Protein AF-A0A7X7E2L5-F1 (afdb_monomer)

Nearest PDB structures (foldseek):
  3zok-assembly2_D  TM=4.029E-01  e=1.077E+00  Actinidia chinensis
  7cf7-assembly1_A  TM=2.831E-01  e=6.293E-01  Escherichia coli K-12
  5zyo-assembly2_D  TM=2.684E-01  e=1.723E+00  Escherichia coli K-12
  7cfy-assembly1_B  TM=2.289E-01  e=1.409E+00  Escherichia coli K-12
  6mml-assembly1_D  TM=3.020E-01  e=8.079E+00  Rattus norvegicus

Mean predicted aligned error: 5.27 Å

pLDDT: mean 88.6, std 7.81, range [53.97, 95.88]

Structure (mmCIF, N/CA/C/O backbone):
data_AF-A0A7X7E2L5-F1
#
_entry.id   AF-A0A7X7E2L5-F1
#
loop_
_atom_site.group_PDB
_atom_site.id
_atom_site.type_symbol
_atom_site.label_atom_id
_atom_site.label_alt_id
_atom_site.label_comp_id
_atom_site.label_asym_id
_atom_site.label_entity_id
_atom_site.label_seq_id
_atom_site.pdbx_PDB_ins_code
_atom_site.Cartn_x
_atom_site.Cartn_y
_atom_site.Cartn_z
_atom_site.occupancy
_atom_site.B_iso_or_equiv
_atom_site.auth_seq_id
_atom_site.auth_comp_id
_atom_site.auth_asym_id
_atom_site.auth_atom_id
_atom_site.pdbx_PDB_model_num
ATOM 1 N N . HIS A 1 1 ? 9.675 6.953 -5.062 1.00 54.88 1 HIS A N 1
ATOM 2 C CA . HIS A 1 1 ? 8.852 5.979 -4.319 1.00 54.88 1 HIS A CA 1
ATOM 3 C C . HIS A 1 1 ? 7.474 6.568 -4.076 1.00 54.88 1 HIS A C 1
ATOM 5 O O . HIS A 1 1 ? 7.392 7.724 -3.675 1.00 54.88 1 HIS A O 1
ATOM 11 N N . ALA A 1 2 ? 6.412 5.811 -4.351 1.00 69.50 2 ALA A N 1
ATOM 12 C CA . ALA A 1 2 ? 5.052 6.203 -4.002 1.00 69.50 2 ALA A CA 1
ATOM 13 C C . ALA A 1 2 ? 4.779 5.754 -2.561 1.00 69.50 2 ALA A C 1
ATOM 15 O O . ALA A 1 2 ? 4.722 4.560 -2.294 1.00 69.50 2 ALA A O 1
ATOM 16 N N . VAL A 1 3 ? 4.681 6.706 -1.632 1.00 82.38 3 VAL A N 1
ATOM 17 C CA . VAL A 1 3 ? 4.415 6.421 -0.209 1.00 82.38 3 VAL A CA 1
ATOM 18 C C . VAL A 1 3 ? 2.972 6.715 0.197 1.00 82.38 3 VAL A C 1
ATOM 20 O O . VAL A 1 3 ? 2.567 6.359 1.293 1.00 82.38 3 VAL A O 1
ATOM 23 N N . GLY A 1 4 ? 2.185 7.372 -0.658 1.00 84.50 4 GLY A N 1
ATOM 24 C CA . GLY A 1 4 ? 0.809 7.757 -0.347 1.00 84.50 4 GLY A CA 1
ATOM 25 C C . GLY A 1 4 ? -0.186 6.615 -0.542 1.00 84.50 4 GLY A C 1
ATOM 26 O O . GLY A 1 4 ? -0.120 5.896 -1.537 1.00 84.50 4 GLY A O 1
ATOM 27 N N . ILE A 1 5 ? -1.151 6.497 0.371 1.00 88.44 5 ILE A N 1
ATOM 28 C CA . ILE A 1 5 ? -2.269 5.551 0.254 1.00 88.44 5 ILE A CA 1
ATOM 29 C C . ILE A 1 5 ? -3.506 6.314 -0.239 1.00 88.44 5 ILE A C 1
ATOM 31 O O . ILE A 1 5 ? -3.988 7.247 0.412 1.00 88.44 5 ILE A O 1
ATOM 35 N N . LYS A 1 6 ? -4.026 5.939 -1.415 1.00 85.12 6 LYS A N 1
ATOM 36 C CA . LYS A 1 6 ? -5.202 6.591 -2.014 1.00 85.12 6 LYS A CA 1
ATOM 37 C C . LYS A 1 6 ? -6.412 6.452 -1.082 1.00 85.12 6 LYS A C 1
ATOM 39 O O . LYS A 1 6 ? -6.703 5.369 -0.594 1.00 85.12 6 LYS A O 1
ATOM 44 N N . GLY A 1 7 ? -7.111 7.560 -0.830 1.00 85.56 7 GLY A N 1
ATOM 45 C CA . GLY A 1 7 ? -8.297 7.599 0.038 1.00 85.56 7 GLY A CA 1
ATOM 46 C C . GLY A 1 7 ? -8.009 7.703 1.541 1.00 85.56 7 GLY A C 1
ATOM 47 O O . GLY A 1 7 ? -8.884 8.137 2.287 1.00 85.56 7 GLY A O 1
ATOM 48 N N . LEU A 1 8 ? -6.780 7.431 1.998 1.00 91.06 8 LEU A N 1
ATOM 49 C CA . LEU A 1 8 ? -6.452 7.427 3.430 1.00 91.06 8 LEU A CA 1
ATOM 50 C C . LEU A 1 8 ? -6.603 8.803 4.099 1.00 91.06 8 LEU A C 1
ATOM 52 O O . LEU A 1 8 ? -6.936 8.876 5.278 1.00 91.06 8 LEU A O 1
ATOM 56 N N . LYS A 1 9 ? -6.453 9.895 3.336 1.00 89.62 9 LYS A N 1
ATOM 57 C CA . LYS A 1 9 ? -6.678 11.268 3.825 1.00 89.62 9 LYS A CA 1
ATOM 58 C C . LYS A 1 9 ? -8.077 11.487 4.407 1.00 89.62 9 LYS A C 1
ATOM 60 O O . LYS A 1 9 ? -8.225 12.311 5.302 1.00 89.62 9 LYS A O 1
ATOM 65 N N . LEU A 1 10 ? -9.091 10.759 3.930 1.00 90.25 10 LEU A N 1
ATOM 66 C CA . LEU A 1 10 ? -10.446 10.846 4.484 1.00 90.25 10 LEU A CA 1
ATOM 67 C C . LEU A 1 10 ? -10.507 10.290 5.909 1.00 90.25 10 LEU A C 1
ATOM 69 O O . LEU A 1 10 ? -11.223 10.837 6.742 1.00 90.25 10 LEU A O 1
ATOM 73 N N . ILE A 1 11 ? -9.731 9.244 6.196 1.00 91.50 11 ILE A N 1
ATOM 74 C CA . ILE A 1 11 ? -9.642 8.647 7.529 1.00 91.50 11 ILE A CA 1
ATOM 75 C C . ILE A 1 11 ? -8.777 9.520 8.433 1.00 91.50 11 ILE A C 1
ATOM 77 O O . ILE A 1 11 ? -9.224 9.928 9.501 1.00 91.50 11 ILE A O 1
ATOM 81 N N . THR A 1 12 ? -7.562 9.857 7.992 1.00 90.94 12 THR A N 1
ATOM 82 C CA . THR A 1 12 ? -6.602 10.593 8.826 1.00 90.94 12 THR A CA 1
ATOM 83 C C . THR A 1 12 ? -7.055 12.025 9.106 1.00 90.94 12 THR A C 1
ATOM 85 O O . THR A 1 12 ? -6.890 12.508 10.221 1.00 90.94 12 THR A O 1
ATOM 88 N N . GLY A 1 13 ? -7.713 12.683 8.146 1.00 91.56 13 GLY A N 1
ATOM 89 C CA . GLY A 1 13 ? -8.293 14.018 8.326 1.00 91.56 13 GLY A CA 1
ATOM 90 C C . GLY A 1 13 ? -9.545 14.056 9.210 1.00 91.56 13 GLY A 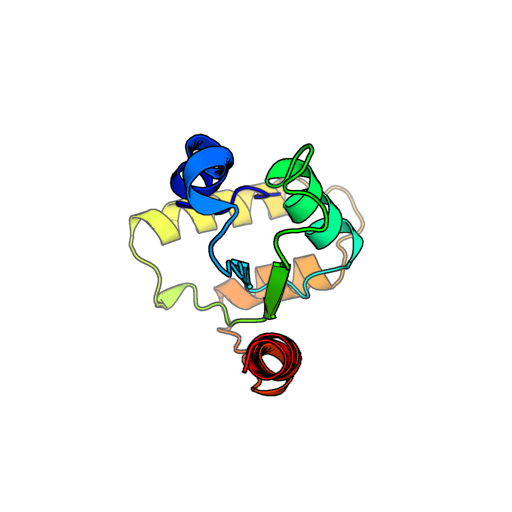C 1
ATOM 91 O O . GLY A 1 13 ? -9.910 15.123 9.691 1.00 91.56 13 GLY A O 1
ATOM 92 N N . ASN A 1 14 ? -10.195 12.913 9.452 1.00 93.31 14 ASN A N 1
ATOM 93 C CA . ASN A 1 14 ? -11.370 12.802 10.327 1.00 93.31 14 ASN A CA 1
ATOM 94 C C . ASN A 1 14 ? -11.098 11.924 11.554 1.00 93.31 14 ASN A C 1
ATOM 96 O O . ASN A 1 14 ? -12.037 11.432 12.185 1.00 93.31 14 ASN A O 1
ATOM 100 N N . TYR A 1 15 ? -9.826 11.718 11.899 1.00 92.25 15 TYR A N 1
ATOM 101 C CA . TYR A 1 15 ? -9.437 10.728 12.893 1.00 92.25 15 TYR A CA 1
ATOM 102 C C . TYR A 1 15 ? -10.085 10.966 14.261 1.00 92.25 15 TYR A C 1
ATOM 104 O O . TYR A 1 15 ? -10.545 10.013 14.878 1.00 92.25 15 TYR A O 1
ATOM 112 N N . ASP A 1 16 ? -10.252 12.215 14.700 1.00 92.19 16 ASP A N 1
ATOM 113 C CA . ASP A 1 16 ? -10.911 12.516 15.979 1.00 92.19 16 ASP A CA 1
ATOM 114 C C . ASP A 1 16 ? -12.343 11.989 16.091 1.00 92.19 16 ASP A C 1
ATOM 116 O O . ASP A 1 16 ? -12.777 11.612 17.179 1.00 92.19 16 ASP A O 1
ATOM 120 N N . LYS A 1 17 ? -13.064 11.914 14.968 1.00 93.38 17 LYS A N 1
ATOM 121 C CA . LYS A 1 17 ? -14.425 11.362 14.906 1.00 93.38 17 LYS A CA 1
ATOM 122 C C . LYS A 1 17 ? -14.430 9.838 14.778 1.00 93.38 17 LYS A C 1
ATOM 124 O O . LYS A 1 17 ? -15.446 9.202 15.041 1.00 93.38 17 LYS A O 1
ATOM 129 N N . LEU A 1 18 ? -13.314 9.259 14.339 1.00 92.44 18 LEU A N 1
ATOM 130 C CA . LEU A 1 18 ? -13.184 7.843 14.003 1.00 92.44 18 LEU A CA 1
ATOM 131 C C . LEU A 1 18 ? -12.350 7.054 15.018 1.00 92.44 18 LEU A C 1
ATOM 133 O O . LEU A 1 18 ? -12.402 5.831 14.997 1.00 92.44 18 LEU A O 1
ATOM 137 N N . LYS A 1 19 ? -11.630 7.710 15.934 1.00 90.25 19 LYS A N 1
ATOM 138 C CA . LYS A 1 19 ? -10.699 7.074 16.884 1.00 90.25 19 LYS A CA 1
ATOM 139 C C . LYS A 1 19 ? -11.343 6.104 17.877 1.00 90.25 19 LYS A C 1
ATOM 141 O O . LYS A 1 19 ? -10.635 5.344 18.523 1.00 90.25 19 LYS A O 1
ATOM 146 N N . THR A 1 20 ? -12.670 6.119 18.006 1.00 91.69 20 THR A N 1
ATOM 147 C CA . THR A 1 20 ? -13.439 5.142 18.799 1.00 91.69 20 THR A CA 1
ATOM 148 C C . THR A 1 20 ? -13.842 3.904 17.993 1.00 91.69 20 THR A C 1
ATOM 150 O O . THR A 1 20 ? -14.358 2.936 18.549 1.00 91.69 20 THR A O 1
ATOM 153 N N . ARG A 1 21 ? -13.640 3.924 16.671 1.00 90.94 21 ARG A N 1
ATOM 154 C CA . ARG A 1 21 ? -13.886 2.798 15.772 1.00 90.94 21 ARG A CA 1
ATOM 155 C C . ARG A 1 21 ? -12.622 1.962 15.635 1.00 90.94 21 ARG A C 1
ATOM 157 O O . ARG A 1 21 ? -11.504 2.447 15.777 1.00 90.94 21 ARG A O 1
ATOM 164 N N . LYS A 1 22 ? -12.823 0.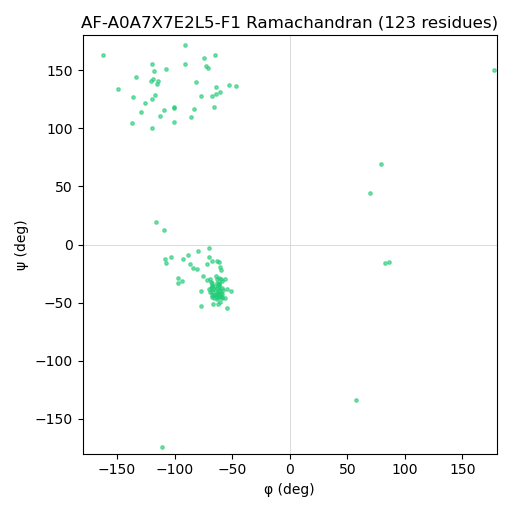696 15.291 1.00 92.31 22 LYS A N 1
ATOM 165 C CA . LYS A 1 22 ? -11.742 -0.223 14.960 1.00 92.31 22 LYS A CA 1
ATOM 166 C C . LYS A 1 22 ? -11.359 -0.021 13.491 1.00 92.31 22 LYS A C 1
ATOM 168 O O . LYS A 1 22 ? -12.200 -0.205 12.613 1.00 92.31 22 LYS A O 1
ATOM 173 N N . ILE A 1 23 ? -10.126 0.414 13.231 1.00 92.94 23 ILE A N 1
ATOM 174 C CA . ILE A 1 23 ? -9.634 0.766 11.890 1.00 92.94 23 ILE A CA 1
ATOM 175 C C . ILE A 1 23 ? -8.362 -0.031 11.612 1.00 92.94 23 ILE A C 1
ATOM 177 O O . ILE A 1 23 ? -7.388 0.098 12.343 1.00 92.94 23 ILE A O 1
ATOM 181 N N . ILE A 1 24 ? -8.364 -0.821 10.539 1.00 93.38 24 ILE A N 1
ATOM 182 C CA . ILE A 1 24 ? -7.169 -1.453 9.964 1.00 93.38 24 ILE A CA 1
ATOM 183 C C . ILE A 1 24 ? -6.951 -0.855 8.578 1.00 93.38 24 ILE A C 1
ATOM 185 O O . ILE A 1 24 ? -7.908 -0.651 7.828 1.00 93.38 24 ILE A O 1
ATOM 189 N N . VAL A 1 25 ? -5.693 -0.609 8.222 1.00 93.19 25 VAL A N 1
ATOM 190 C CA . VAL A 1 25 ? -5.303 -0.255 6.855 1.00 93.19 25 VAL A CA 1
ATOM 191 C C . VAL A 1 25 ? -4.415 -1.359 6.303 1.00 93.19 25 VAL A C 1
ATOM 193 O O . VAL A 1 25 ? -3.527 -1.854 6.991 1.00 93.19 25 VAL A O 1
ATOM 196 N N . PHE A 1 26 ? -4.617 -1.738 5.046 1.00 92.38 26 PHE A N 1
ATOM 197 C CA . PHE A 1 26 ? -3.666 -2.590 4.348 1.00 92.38 26 PHE A CA 1
ATOM 198 C C . PHE A 1 26 ? -3.372 -2.055 2.951 1.00 92.38 26 PHE A C 1
ATOM 200 O O . PHE A 1 26 ? -4.234 -1.467 2.297 1.00 92.38 26 PHE A O 1
ATOM 207 N N . GLY A 1 27 ? -2.124 -2.216 2.523 1.00 90.00 27 GLY A N 1
ATOM 208 C CA . GLY A 1 27 ? -1.658 -1.879 1.185 1.00 90.00 27 GLY A CA 1
ATOM 209 C C . GLY A 1 27 ? -1.387 -3.133 0.365 1.00 90.00 27 GLY A C 1
ATOM 210 O O . GLY A 1 27 ? -1.003 -4.165 0.913 1.00 90.00 27 GLY A O 1
ATOM 211 N N . VAL A 1 28 ? -1.549 -3.018 -0.951 1.00 88.88 28 VAL A N 1
ATOM 212 C CA . VAL A 1 28 ? -1.143 -4.041 -1.920 1.00 88.88 28 VAL A CA 1
ATOM 213 C C . VAL A 1 28 ? -0.127 -3.431 -2.877 1.00 88.88 28 VAL A C 1
ATOM 215 O O . VAL A 1 28 ? -0.270 -2.273 -3.272 1.00 88.88 28 VAL A O 1
ATOM 218 N N . GLY A 1 29 ? 0.899 -4.193 -3.247 1.00 86.12 29 GLY A N 1
ATOM 219 C CA . GLY A 1 29 ? 1.897 -3.754 -4.220 1.00 86.12 29 GLY A CA 1
ATOM 220 C C . GLY A 1 29 ? 2.709 -4.907 -4.799 1.00 86.12 29 GLY A C 1
ATOM 221 O O . GLY A 1 29 ? 2.728 -6.005 -4.251 1.00 86.12 29 GLY A O 1
ATOM 222 N N . ALA A 1 30 ? 3.379 -4.652 -5.920 1.00 83.56 30 ALA A N 1
ATOM 223 C CA . ALA A 1 30 ? 4.179 -5.654 -6.628 1.00 83.56 30 ALA A CA 1
ATOM 224 C C . ALA A 1 30 ? 5.580 -5.865 -6.019 1.00 83.56 30 ALA A C 1
ATOM 226 O O . ALA A 1 30 ? 6.204 -6.911 -6.217 1.00 83.56 30 ALA A O 1
ATOM 227 N N . SER A 1 31 ? 6.078 -4.884 -5.256 1.00 83.12 31 SER A N 1
ATOM 228 C CA . SER A 1 31 ? 7.387 -4.968 -4.607 1.00 83.12 31 SER A CA 1
ATOM 229 C C . SER A 1 31 ? 7.360 -5.898 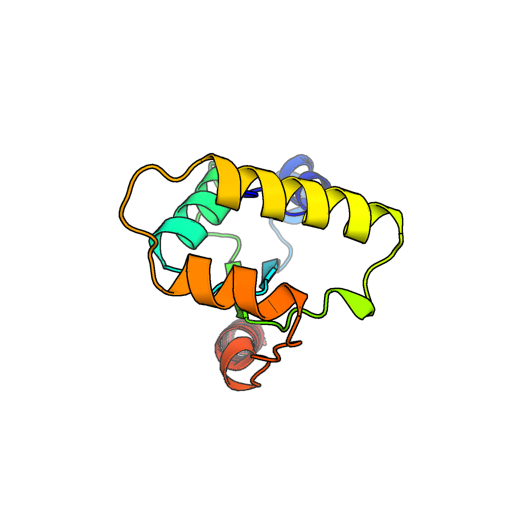-3.399 1.00 83.12 31 SER A C 1
ATOM 231 O O . SER A 1 31 ? 6.308 -6.165 -2.811 1.00 83.12 31 SER A O 1
ATOM 233 N N . SER A 1 32 ? 8.538 -6.355 -2.987 1.00 80.94 32 SER A N 1
ATOM 234 C CA . SER A 1 32 ? 8.721 -7.240 -1.834 1.00 80.94 32 SER A CA 1
ATOM 235 C C . SER A 1 32 ? 8.257 -6.634 -0.503 1.00 80.94 32 SER A C 1
ATOM 237 O O . SER A 1 32 ? 8.072 -7.368 0.464 1.00 80.94 32 SER A O 1
ATOM 239 N N . GLY A 1 33 ? 8.031 -5.317 -0.446 1.00 79.38 33 GLY A N 1
ATOM 240 C CA . GLY A 1 33 ? 7.615 -4.636 0.778 1.00 79.38 33 GLY A CA 1
ATOM 241 C C . GLY A 1 33 ? 8.730 -4.602 1.821 1.00 79.38 33 GLY A C 1
ATOM 242 O O . GLY A 1 33 ? 8.484 -4.881 2.993 1.00 79.38 33 GLY A O 1
ATOM 243 N N . LYS A 1 34 ? 9.964 -4.278 1.407 1.00 82.31 34 LYS A N 1
ATOM 244 C CA . LYS A 1 34 ? 11.109 -4.110 2.317 1.00 82.31 34 LYS A CA 1
ATOM 245 C C . LYS A 1 34 ? 10.719 -3.252 3.524 1.00 82.31 34 LYS A C 1
ATOM 247 O O . LYS A 1 34 ? 10.091 -2.201 3.378 1.00 82.31 34 LYS A O 1
ATOM 252 N N . SER A 1 35 ? 11.143 -3.676 4.714 1.00 80.38 35 SER A N 1
ATOM 253 C CA . SER A 1 35 ? 10.766 -3.056 5.994 1.00 80.38 35 SER A CA 1
ATOM 254 C C . SER A 1 35 ? 10.990 -1.541 6.018 1.00 80.38 35 SER A C 1
ATOM 256 O O . SER A 1 35 ? 10.135 -0.799 6.495 1.00 80.38 35 SER A O 1
ATOM 258 N N . ASN A 1 36 ? 12.096 -1.065 5.441 1.00 84.62 36 ASN A N 1
ATOM 259 C CA . ASN A 1 36 ? 12.413 0.361 5.382 1.00 84.62 36 ASN A CA 1
ATOM 260 C C . ASN A 1 36 ? 11.455 1.160 4.479 1.00 84.62 36 ASN A C 1
ATOM 262 O O . ASN A 1 36 ? 11.154 2.317 4.765 1.00 84.62 36 ASN A O 1
ATOM 266 N N . ASP A 1 37 ? 10.947 0.559 3.402 1.00 85.62 37 ASP A N 1
ATOM 267 C CA . ASP A 1 37 ? 9.988 1.220 2.514 1.00 85.62 37 ASP A CA 1
ATOM 268 C C . ASP A 1 37 ? 8.592 1.249 3.133 1.00 85.62 37 ASP A C 1
ATOM 270 O O . ASP A 1 37 ? 7.928 2.287 3.099 1.00 85.62 37 ASP A O 1
ATOM 274 N N . LEU A 1 38 ? 8.183 0.163 3.796 1.00 88.62 38 LEU A N 1
ATOM 275 C CA . LEU A 1 38 ? 6.936 0.139 4.563 1.00 88.62 38 LEU A CA 1
ATOM 276 C C . LEU A 1 38 ? 6.972 1.127 5.733 1.00 88.62 38 LEU A C 1
ATOM 278 O O . LEU A 1 38 ? 5.978 1.804 5.987 1.00 88.62 38 LEU A O 1
ATOM 282 N N . LYS A 1 39 ? 8.124 1.289 6.396 1.00 89.38 39 LYS A N 1
ATOM 283 C CA . LYS A 1 39 ? 8.306 2.299 7.447 1.00 89.38 39 LYS A CA 1
ATOM 284 C C . LYS A 1 39 ? 8.044 3.708 6.916 1.00 89.38 39 LYS A C 1
ATOM 286 O O . LYS A 1 39 ? 7.264 4.440 7.515 1.00 89.38 39 LYS A O 1
ATOM 291 N N . LYS A 1 40 ? 8.598 4.054 5.747 1.00 90.31 40 LYS A N 1
ATOM 292 C CA . LYS A 1 40 ? 8.338 5.347 5.086 1.00 90.31 40 LYS A CA 1
ATOM 293 C C . LYS A 1 40 ? 6.863 5.531 4.735 1.00 90.31 40 LYS A C 1
ATOM 295 O O . LYS A 1 40 ? 6.349 6.636 4.875 1.00 90.31 40 LYS A O 1
ATOM 300 N N . VAL A 1 41 ? 6.178 4.477 4.280 1.00 90.25 41 VAL A N 1
ATOM 301 C CA . VAL A 1 41 ? 4.725 4.518 4.032 1.00 90.25 41 VAL A CA 1
ATOM 302 C C . VAL A 1 41 ? 3.986 4.837 5.329 1.00 90.25 41 VAL A C 1
ATOM 304 O O . VAL A 1 41 ? 3.170 5.757 5.359 1.00 90.25 41 VAL A O 1
ATOM 307 N N . VAL A 1 42 ? 4.292 4.131 6.417 1.00 91.31 42 VAL A N 1
ATOM 308 C CA . VAL A 1 42 ? 3.632 4.349 7.709 1.00 91.31 42 VAL A CA 1
ATOM 309 C C . VAL A 1 42 ? 3.896 5.765 8.229 1.00 91.31 42 VAL A C 1
ATOM 311 O O . VAL A 1 42 ? 2.946 6.493 8.499 1.00 91.31 42 VAL A O 1
ATOM 314 N N . GLU A 1 43 ? 5.156 6.196 8.284 1.00 91.25 43 GLU A N 1
ATOM 315 C CA . GLU A 1 43 ? 5.560 7.521 8.783 1.00 91.25 43 GLU A CA 1
ATOM 316 C C . GLU A 1 43 ? 4.996 8.676 7.940 1.00 91.25 43 GLU A C 1
ATOM 318 O O . GLU A 1 43 ? 4.680 9.749 8.460 1.00 91.25 43 GLU A O 1
ATOM 323 N N . HIS A 1 44 ? 4.840 8.470 6.629 1.00 91.44 44 HIS A N 1
ATOM 324 C CA . HIS A 1 44 ? 4.251 9.472 5.748 1.00 91.44 44 HIS A CA 1
ATOM 325 C C . HIS A 1 44 ? 2.751 9.665 6.006 1.00 91.44 44 HIS A C 1
ATOM 327 O O . HIS A 1 44 ? 2.266 10.800 5.976 1.00 91.44 44 HIS A O 1
ATOM 333 N N . ASN A 1 45 ? 2.016 8.571 6.239 1.00 92.06 45 ASN A N 1
ATOM 334 C CA . ASN A 1 45 ? 0.555 8.594 6.286 1.00 92.06 45 ASN A CA 1
ATOM 335 C C . ASN A 1 45 ? -0.028 8.691 7.704 1.00 92.06 45 ASN A C 1
ATOM 337 O O . ASN A 1 45 ? -1.081 9.307 7.875 1.00 92.06 45 ASN A O 1
ATOM 341 N N . PHE A 1 46 ? 0.624 8.108 8.710 1.00 92.69 46 PHE A N 1
ATOM 342 C CA . PHE A 1 46 ? 0.134 8.056 10.087 1.00 92.69 46 PHE A CA 1
ATOM 343 C C . PHE A 1 46 ? 1.028 8.908 10.986 1.00 92.69 46 PHE A C 1
ATOM 345 O O . PHE A 1 46 ? 2.181 8.576 11.243 1.00 92.69 46 PHE A O 1
ATOM 352 N N . LYS A 1 47 ? 0.484 10.027 11.468 1.00 88.62 47 LYS A N 1
ATOM 353 C CA . LYS A 1 47 ? 1.195 10.991 12.320 1.00 88.62 47 LYS A CA 1
ATOM 354 C C . LYS A 1 47 ? 0.503 11.140 13.672 1.00 88.62 47 LYS A C 1
ATOM 356 O O . LYS A 1 47 ? -0.706 10.934 13.774 1.00 88.62 47 LYS A O 1
ATOM 361 N N . GLY A 1 48 ? 1.262 11.543 14.690 1.00 88.44 48 GLY A N 1
ATOM 362 C CA . GLY A 1 48 ? 0.735 11.788 16.035 1.00 88.44 48 GLY A CA 1
ATOM 363 C C . GLY A 1 48 ? 0.045 10.551 16.610 1.00 88.44 48 GLY A C 1
ATOM 364 O O . GLY A 1 48 ? 0.558 9.445 16.485 1.00 88.44 48 GLY A O 1
ATOM 365 N N . GLU A 1 49 ? -1.147 10.727 17.182 1.00 86.12 49 GLU A N 1
ATOM 366 C CA . GLU A 1 49 ? -1.906 9.640 17.815 1.00 86.12 49 GLU A CA 1
ATOM 367 C C . GLU A 1 49 ? -2.292 8.483 16.886 1.00 86.12 49 GLU A C 1
ATOM 369 O O . GLU A 1 49 ? -2.636 7.408 17.369 1.00 86.12 49 GLU A O 1
ATOM 374 N N . MET A 1 50 ? -2.294 8.684 15.567 1.00 89.56 50 MET A N 1
ATOM 375 C CA . MET A 1 50 ? -2.593 7.604 14.623 1.00 89.56 50 MET A CA 1
ATOM 376 C C . MET A 1 50 ? -1.453 6.586 14.557 1.00 89.56 50 MET A C 1
ATOM 378 O O . MET A 1 50 ? -1.699 5.402 14.318 1.00 89.56 50 MET A O 1
ATOM 382 N N . ALA A 1 51 ? -0.215 7.042 14.776 1.00 86.56 51 ALA A N 1
ATOM 383 C CA . ALA A 1 51 ? 0.951 6.178 14.799 1.00 86.56 51 ALA A CA 1
ATOM 384 C C . ALA A 1 51 ? 0.840 5.218 15.993 1.00 86.56 51 ALA A C 1
ATOM 386 O O . ALA A 1 51 ? 0.750 5.638 17.143 1.00 86.56 51 ALA A O 1
ATOM 387 N N . GLY A 1 52 ? 0.787 3.918 15.707 1.00 83.69 52 GLY A N 1
ATOM 388 C CA . GLY A 1 52 ? 0.625 2.871 16.718 1.00 83.69 52 GLY A CA 1
ATOM 389 C C . GLY A 1 52 ? -0.823 2.546 17.106 1.00 83.69 52 GLY A C 1
ATOM 390 O O . GLY A 1 52 ? -1.043 1.483 17.675 1.00 83.69 52 GLY A O 1
ATOM 391 N N . LYS A 1 53 ? -1.815 3.386 16.766 1.00 89.50 53 LYS A N 1
ATOM 392 C CA . LYS A 1 53 ? -3.246 3.068 16.973 1.00 89.50 53 LYS A CA 1
ATOM 393 C C . LYS A 1 53 ? -3.909 2.443 15.745 1.00 89.50 53 LYS A C 1
ATOM 395 O O . LYS A 1 53 ? -4.828 1.647 15.900 1.00 89.50 53 LYS A O 1
ATOM 400 N N . ILE A 1 54 ? -3.463 2.801 14.539 1.00 92.38 54 ILE A N 1
ATOM 401 C CA . ILE A 1 54 ? -3.964 2.205 13.296 1.00 92.38 54 ILE A CA 1
ATOM 402 C C . ILE A 1 54 ? -2.953 1.155 12.815 1.00 92.38 54 ILE A C 1
ATOM 404 O O . ILE A 1 54 ? -1.893 1.535 12.308 1.00 92.38 54 ILE A O 1
ATOM 408 N N . PRO A 1 55 ? -3.239 -0.151 12.958 1.00 93.12 55 PRO A N 1
ATOM 409 C CA . PRO A 1 55 ? -2.392 -1.194 12.393 1.00 93.12 55 PRO A CA 1
ATOM 410 C C . PRO A 1 55 ? -2.375 -1.121 10.859 1.00 93.12 55 PRO A C 1
ATOM 412 O O . PRO A 1 55 ? -3.414 -0.956 10.207 1.00 93.12 55 PRO A O 1
ATOM 415 N N . PHE A 1 56 ? -1.172 -1.253 10.294 1.00 93.12 56 PHE A N 1
ATOM 416 C CA . PHE A 1 56 ? -0.926 -1.279 8.856 1.00 93.12 56 PHE A CA 1
ATOM 417 C C . PHE A 1 56 ? -0.337 -2.625 8.429 1.00 93.12 56 PHE A C 1
ATOM 419 O O . PHE A 1 56 ? 0.679 -3.056 8.973 1.00 93.12 56 PHE A O 1
ATOM 426 N N . PHE A 1 57 ? -0.940 -3.251 7.420 1.00 93.38 57 PHE A N 1
ATOM 427 C CA . PHE A 1 57 ? -0.463 -4.502 6.827 1.00 93.38 57 PHE A CA 1
ATOM 428 C C . PHE A 1 57 ? -0.100 -4.308 5.355 1.00 93.38 57 PHE A C 1
ATOM 430 O O . PHE A 1 57 ? -0.712 -3.509 4.649 1.00 93.38 57 PHE A O 1
ATOM 437 N N . TYR A 1 58 ? 0.875 -5.063 4.859 1.00 93.00 58 TYR A N 1
ATOM 438 C CA . TYR A 1 58 ? 1.223 -5.072 3.442 1.00 93.00 58 TYR A CA 1
ATOM 439 C C . TYR A 1 58 ? 1.040 -6.473 2.872 1.00 93.00 58 TYR A C 1
ATOM 441 O O . TYR A 1 58 ? 1.607 -7.436 3.384 1.00 93.00 58 TYR A O 1
ATOM 449 N N . CYS A 1 59 ? 0.248 -6.576 1.810 1.00 92.44 59 CYS A N 1
ATOM 450 C CA . CYS A 1 59 ? 0.037 -7.808 1.068 1.00 92.44 59 CYS A CA 1
ATOM 451 C C . CYS A 1 59 ? 0.727 -7.691 -0.287 1.00 92.44 59 CYS A C 1
ATOM 453 O O . CYS A 1 59 ? 0.347 -6.857 -1.109 1.00 92.44 59 CYS A O 1
ATOM 455 N N . ARG A 1 60 ? 1.740 -8.525 -0.542 1.00 90.44 60 ARG A N 1
ATOM 456 C CA . ARG A 1 60 ? 2.377 -8.542 -1.859 1.00 90.44 60 ARG A CA 1
ATOM 457 C C . ARG A 1 60 ? 1.382 -9.079 -2.891 1.00 90.44 60 ARG A C 1
ATOM 459 O O . ARG A 1 60 ? 0.759 -10.117 -2.681 1.00 90.44 60 ARG A O 1
ATOM 466 N N . GLY A 1 61 ? 1.204 -8.325 -3.967 1.00 90.19 61 GLY A N 1
ATOM 467 C CA . GLY A 1 61 ? 0.338 -8.651 -5.091 1.00 90.19 61 GLY A CA 1
ATOM 468 C C . GLY A 1 61 ? 1.134 -8.964 -6.353 1.00 90.19 61 GLY A C 1
ATOM 469 O O . GLY A 1 61 ? 2.363 -9.024 -6.331 1.00 90.19 61 GLY A O 1
ATOM 470 N N . GLY A 1 62 ? 0.420 -9.147 -7.458 1.00 91.44 62 GLY A N 1
ATOM 471 C CA . GLY A 1 62 ? 1.010 -9.313 -8.782 1.00 91.44 62 GLY A CA 1
ATOM 472 C C . GLY A 1 62 ? 1.190 -8.002 -9.547 1.00 91.44 62 GLY A C 1
ATOM 473 O O . GLY A 1 62 ? 0.696 -6.942 -9.152 1.00 91.44 62 GLY A O 1
ATOM 474 N N . PHE A 1 63 ? 1.875 -8.098 -10.680 1.00 92.19 63 PHE A N 1
ATOM 475 C CA . PHE A 1 63 ? 1.977 -7.043 -11.676 1.00 92.19 63 PHE A CA 1
ATOM 476 C C . PHE A 1 63 ? 1.796 -7.632 -13.071 1.00 92.19 63 PHE A C 1
ATOM 478 O O . PHE A 1 63 ? 2.479 -8.577 -13.459 1.00 92.19 63 PHE A O 1
ATOM 485 N N . ASN A 1 64 ? 0.872 -7.049 -13.829 1.00 94.25 64 ASN A N 1
ATOM 486 C CA . ASN A 1 64 ? 0.637 -7.396 -15.220 1.00 94.25 64 ASN A CA 1
ATOM 487 C C . ASN A 1 64 ? 0.442 -6.106 -16.021 1.00 94.25 64 ASN A C 1
ATOM 489 O O . ASN A 1 64 ? -0.609 -5.464 -15.954 1.00 94.25 64 ASN A O 1
ATOM 493 N N . PHE A 1 65 ? 1.464 -5.730 -16.790 1.00 93.38 65 PHE A N 1
ATOM 494 C CA . PHE A 1 65 ? 1.426 -4.530 -17.623 1.00 93.38 65 PHE A CA 1
ATOM 495 C C . PHE A 1 65 ? 0.323 -4.596 -18.690 1.00 93.38 65 PHE A C 1
ATOM 497 O O . PHE A 1 65 ? -0.308 -3.587 -19.006 1.00 93.38 65 PHE A O 1
ATOM 504 N N . GLN A 1 66 ? 0.034 -5.784 -19.226 1.00 92.56 66 GLN A N 1
ATOM 505 C CA . GLN A 1 66 ? -0.955 -5.956 -20.290 1.00 92.56 66 GLN A CA 1
ATOM 506 C C . GLN A 1 66 ? -2.383 -5.685 -19.805 1.00 92.56 66 GLN A C 1
ATOM 508 O O . GLN A 1 66 ? -3.179 -5.136 -20.571 1.00 92.56 66 GLN A O 1
ATOM 513 N N . SER A 1 67 ? -2.682 -5.978 -18.533 1.00 92.94 67 SER A N 1
ATOM 514 C CA . SER A 1 67 ? -3.995 -5.722 -17.923 1.00 92.94 67 SER A CA 1
ATOM 515 C C . SER A 1 6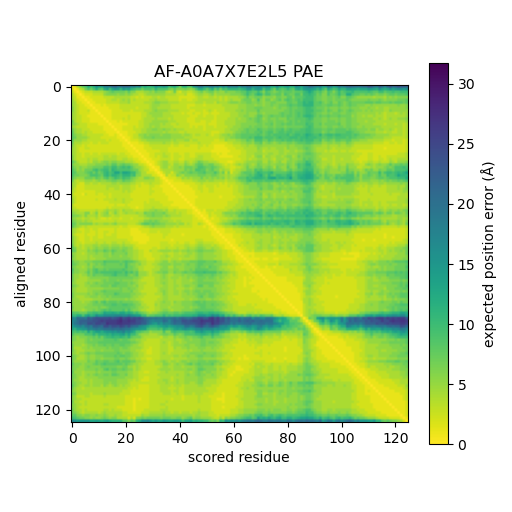7 ? -4.220 -4.271 -17.481 1.00 92.94 67 SER A C 1
ATOM 517 O O . SER A 1 67 ? -5.312 -3.936 -17.030 1.00 92.94 67 SER A O 1
ATOM 519 N N . LEU A 1 68 ? -3.206 -3.404 -17.578 1.00 92.44 68 LEU A N 1
ATOM 520 C CA . LEU A 1 68 ? -3.329 -1.994 -17.207 1.00 92.44 68 LEU A CA 1
ATOM 521 C C . LEU A 1 68 ? -4.189 -1.204 -18.207 1.00 92.44 68 LEU A C 1
ATOM 523 O O . LEU A 1 68 ? -4.217 -1.496 -19.410 1.00 92.44 68 LEU A O 1
ATOM 527 N N . SER A 1 69 ? -4.838 -0.146 -17.713 1.00 94.88 69 SER A N 1
ATOM 528 C CA . SER A 1 69 ? -5.518 0.839 -18.560 1.00 94.88 69 SER A CA 1
ATOM 529 C C . SER A 1 69 ? -4.516 1.601 -19.439 1.00 94.88 69 SER A C 1
ATOM 531 O O . SER A 1 69 ? -3.320 1.618 -19.158 1.00 94.88 69 SER A O 1
ATOM 533 N N . LEU A 1 70 ? -4.980 2.269 -20.502 1.00 95.19 70 LEU A N 1
ATOM 534 C CA . LEU A 1 70 ? -4.094 3.043 -21.388 1.00 95.19 70 LEU A CA 1
ATOM 535 C C . LEU A 1 70 ? -3.313 4.136 -20.639 1.00 95.19 70 LEU A C 1
ATOM 537 O O . LEU A 1 70 ? -2.127 4.333 -20.901 1.00 95.19 70 LEU A O 1
ATOM 541 N N . LEU A 1 71 ? -3.958 4.813 -19.683 1.00 93.69 71 LEU A N 1
ATOM 542 C CA . LEU A 1 71 ? -3.313 5.842 -18.864 1.00 93.69 71 LEU A CA 1
ATOM 543 C C . LEU A 1 71 ? -2.255 5.235 -17.940 1.00 93.69 71 LEU A C 1
ATOM 545 O O . LEU A 1 71 ? -1.134 5.741 -17.876 1.00 93.69 71 LEU A O 1
ATOM 549 N N . ASP A 1 72 ? -2.577 4.123 -17.279 1.00 91.12 72 ASP A N 1
ATOM 550 C CA . ASP A 1 72 ? -1.630 3.436 -16.400 1.00 91.12 72 ASP A CA 1
ATOM 551 C C . ASP A 1 72 ? -0.443 2.877 -17.197 1.00 91.12 72 ASP A C 1
ATOM 553 O O . ASP A 1 72 ? 0.701 3.010 -16.768 1.00 91.12 72 ASP A 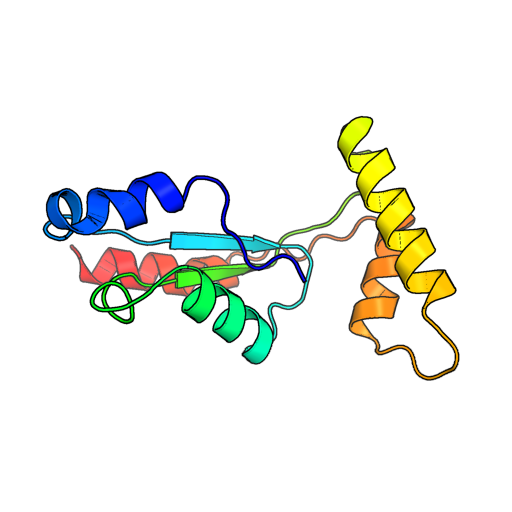O 1
ATOM 557 N N . LYS A 1 73 ? -0.676 2.338 -18.402 1.00 94.75 73 LYS A N 1
ATOM 558 C CA . LYS A 1 73 ? 0.389 1.892 -19.316 1.00 94.75 73 LYS A CA 1
ATOM 559 C C . LYS A 1 73 ? 1.340 3.024 -19.674 1.00 94.75 73 LYS A C 1
ATOM 561 O O . LYS A 1 73 ? 2.553 2.823 -19.629 1.00 94.75 73 LYS A O 1
ATOM 566 N N . ALA A 1 74 ? 0.821 4.208 -19.995 1.00 95.19 74 ALA A N 1
ATOM 567 C CA . ALA A 1 74 ? 1.651 5.370 -20.301 1.00 95.19 74 ALA A CA 1
ATOM 568 C C . ALA A 1 74 ? 2.498 5.797 -19.088 1.00 95.19 74 ALA A C 1
ATOM 570 O O . ALA A 1 74 ? 3.707 6.001 -19.218 1.00 95.19 74 ALA A O 1
ATOM 571 N N . MET A 1 75 ? 1.894 5.860 -17.895 1.00 93.38 75 MET A N 1
ATOM 572 C CA . MET A 1 75 ? 2.609 6.195 -16.656 1.00 93.38 75 MET A CA 1
ATOM 573 C C . MET A 1 75 ? 3.704 5.177 -16.325 1.00 93.38 75 MET A C 1
ATOM 575 O O . MET A 1 75 ? 4.832 5.557 -16.006 1.00 93.38 75 MET A O 1
ATOM 579 N N . MET A 1 76 ? 3.392 3.886 -16.430 1.00 92.88 76 MET A N 1
ATOM 580 C CA . MET A 1 76 ? 4.349 2.812 -16.179 1.00 92.88 76 MET A CA 1
ATOM 581 C C . MET A 1 76 ? 5.460 2.801 -17.237 1.00 92.88 76 MET A C 1
ATOM 583 O O . MET A 1 76 ? 6.625 2.655 -16.892 1.00 92.88 76 MET A O 1
ATOM 587 N N . SER A 1 77 ? 5.153 3.074 -18.507 1.00 93.94 77 SER A N 1
ATOM 588 C CA . SER A 1 77 ? 6.179 3.202 -19.556 1.00 93.94 77 SER A CA 1
ATOM 589 C C . SER A 1 77 ? 7.162 4.334 -19.252 1.00 93.94 77 SER A C 1
ATOM 591 O O . SER A 1 77 ? 8.372 4.137 -19.319 1.00 93.94 77 SER A O 1
ATOM 593 N N . ALA A 1 78 ? 6.664 5.496 -18.816 1.00 93.25 78 ALA A N 1
ATOM 594 C CA . ALA A 1 78 ? 7.521 6.599 -18.385 1.00 93.25 78 ALA A CA 1
ATOM 595 C C . ALA A 1 78 ? 8.392 6.219 -17.172 1.00 93.25 78 ALA A C 1
ATOM 597 O O . ALA A 1 78 ? 9.555 6.622 -17.088 1.00 93.25 78 ALA A O 1
ATOM 598 N N . LEU A 1 79 ? 7.856 5.422 -16.240 1.00 90.69 79 LEU A N 1
ATOM 599 C CA . LEU A 1 79 ? 8.619 4.893 -15.111 1.00 90.69 79 LEU A CA 1
ATOM 600 C C . LEU A 1 79 ? 9.722 3.928 -15.571 1.00 90.69 79 LEU A C 1
ATOM 602 O O . LEU A 1 79 ? 10.855 4.084 -15.118 1.00 90.69 79 LEU A O 1
ATOM 606 N N . LYS A 1 80 ? 9.420 2.987 -16.477 1.00 91.44 80 LYS A N 1
ATOM 607 C CA . LYS A 1 80 ? 10.399 2.070 -17.090 1.00 91.44 80 LYS A CA 1
ATOM 608 C C . LYS A 1 80 ? 11.549 2.852 -17.720 1.00 91.44 80 LYS A C 1
ATOM 610 O O . LYS A 1 80 ? 12.689 2.696 -17.286 1.00 91.44 80 LYS A O 1
ATOM 615 N N . THR A 1 81 ? 11.239 3.793 -18.612 1.00 90.94 81 THR A N 1
ATOM 616 C CA . THR A 1 81 ? 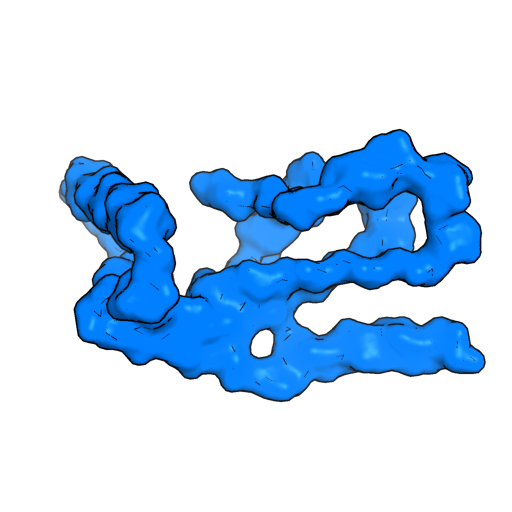12.249 4.634 -19.270 1.00 90.94 81 THR A CA 1
ATOM 617 C C . THR A 1 81 ? 13.077 5.425 -18.260 1.00 90.94 81 THR A C 1
ATOM 619 O O . THR A 1 81 ? 14.300 5.483 -18.362 1.00 90.94 81 THR A O 1
ATOM 622 N N . LYS A 1 82 ? 12.449 5.999 -17.226 1.00 89.44 82 LYS A N 1
ATOM 623 C CA . LYS A 1 82 ? 13.179 6.720 -16.175 1.00 89.44 82 LYS A CA 1
ATOM 624 C C . LYS A 1 82 ? 14.152 5.810 -15.420 1.00 89.44 82 LYS A C 1
ATOM 626 O O . LYS A 1 82 ? 15.271 6.232 -15.131 1.00 89.44 82 LYS A O 1
ATOM 631 N N . ILE A 1 83 ? 13.734 4.590 -15.081 1.00 87.38 83 ILE A N 1
ATOM 632 C CA . ILE A 1 83 ? 14.576 3.609 -14.382 1.00 87.38 83 ILE A CA 1
ATOM 633 C C . ILE A 1 83 ? 15.756 3.194 -15.267 1.00 87.38 83 ILE A C 1
ATOM 635 O O . ILE A 1 83 ? 16.880 3.138 -14.767 1.00 87.38 83 ILE A O 1
ATOM 639 N N . GLU A 1 84 ? 15.519 2.946 -16.554 1.00 86.94 84 GLU A N 1
ATOM 640 C CA . GLU A 1 84 ? 16.550 2.595 -17.540 1.00 86.94 84 GLU A CA 1
ATOM 641 C C . GLU A 1 84 ? 17.564 3.738 -17.726 1.00 86.94 84 GLU A C 1
ATOM 643 O O . GLU A 1 84 ? 18.769 3.517 -17.628 1.00 86.94 84 GLU A O 1
ATOM 648 N N . MET A 1 85 ? 17.092 4.980 -17.883 1.00 84.81 85 MET A N 1
ATOM 649 C CA . MET A 1 85 ? 17.945 6.163 -18.072 1.00 84.81 85 MET A CA 1
ATOM 650 C C . MET A 1 85 ? 18.743 6.560 -16.825 1.00 84.81 85 MET A C 1
ATOM 652 O O . MET A 1 85 ? 19.818 7.145 -16.934 1.00 84.81 85 MET A O 1
ATOM 656 N N . SER A 1 86 ? 18.225 6.280 -15.627 1.00 78.56 86 SER A N 1
ATOM 657 C CA . SER A 1 86 ? 18.884 6.653 -14.368 1.00 78.56 86 SER A CA 1
ATOM 658 C C . SER A 1 86 ? 20.162 5.856 -14.061 1.00 78.56 86 SER A C 1
ATOM 660 O O . SE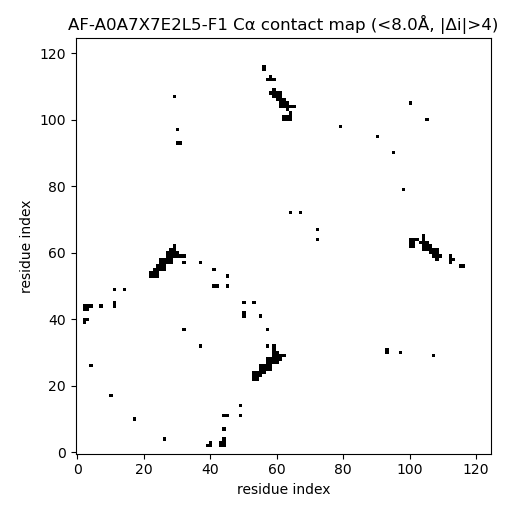R A 1 86 ? 20.829 6.140 -13.064 1.00 78.56 86 SER A O 1
ATOM 662 N N . LYS A 1 87 ? 20.532 4.871 -14.891 1.00 68.00 87 LYS A N 1
ATOM 663 C CA . LYS A 1 87 ? 21.598 3.916 -14.576 1.00 68.00 87 LYS A CA 1
ATOM 664 C C . LYS A 1 87 ? 22.933 4.232 -15.241 1.00 68.00 87 LYS A C 1
ATOM 666 O O . LYS A 1 87 ? 23.078 4.168 -16.456 1.00 68.00 87 LYS A O 1
ATOM 671 N N . LYS A 1 88 ? 23.932 4.485 -14.386 1.00 54.53 88 LYS A N 1
ATOM 672 C CA . LYS A 1 88 ? 25.368 4.491 -14.717 1.00 54.53 88 LYS A CA 1
ATOM 673 C C . LYS A 1 88 ? 26.147 3.281 -14.161 1.00 54.53 88 LYS A C 1
ATOM 675 O O . LYS A 1 88 ? 27.226 3.023 -14.672 1.00 54.53 88 LYS A O 1
ATOM 680 N N . SER A 1 89 ? 25.620 2.514 -13.196 1.00 53.97 89 SER A N 1
ATOM 681 C CA . SER A 1 89 ? 26.134 1.193 -12.757 1.00 53.97 89 SER A CA 1
ATOM 682 C C . SER A 1 89 ? 25.309 0.649 -11.572 1.00 53.97 89 SER A C 1
ATOM 684 O O . SER A 1 89 ? 24.787 1.434 -10.787 1.00 53.97 89 SER A O 1
ATOM 686 N N . GLY A 1 90 ? 25.190 -0.681 -11.433 1.00 61.22 90 GLY A N 1
ATOM 687 C CA . GLY A 1 90 ? 24.705 -1.352 -10.208 1.00 61.22 90 GLY A CA 1
ATOM 688 C C . GLY A 1 90 ? 23.185 -1.372 -9.988 1.00 61.22 90 GLY A C 1
ATOM 689 O O . GLY A 1 90 ? 22.677 -0.726 -9.078 1.00 61.22 90 GLY A O 1
ATOM 690 N N . MET A 1 91 ? 22.451 -2.132 -10.805 1.00 73.06 91 MET A N 1
ATOM 691 C CA . MET A 1 91 ? 21.020 -2.391 -10.598 1.00 73.06 91 MET A CA 1
ATOM 692 C C . MET A 1 91 ? 20.815 -3.439 -9.497 1.00 73.06 91 MET A C 1
ATOM 694 O O . MET A 1 91 ? 21.407 -4.512 -9.569 1.00 73.06 91 MET A O 1
ATOM 698 N N . ASP A 1 92 ? 19.985 -3.146 -8.493 1.00 81.94 92 ASP A N 1
ATOM 699 C CA . ASP A 1 92 ? 19.579 -4.158 -7.516 1.00 81.94 92 ASP A CA 1
ATOM 700 C C . ASP A 1 92 ? 18.592 -5.161 -8.138 1.00 81.94 92 ASP A C 1
ATOM 702 O O . ASP A 1 92 ? 17.872 -4.840 -9.090 1.00 81.94 92 ASP A O 1
ATOM 706 N N . SER A 1 93 ? 18.558 -6.378 -7.592 1.00 84.62 93 SER A N 1
ATOM 707 C CA . SER A 1 93 ? 17.780 -7.491 -8.145 1.00 84.62 93 SER A CA 1
ATOM 708 C C . SER A 1 93 ? 16.275 -7.224 -8.182 1.00 84.62 93 SER A C 1
ATOM 710 O O . SER A 1 93 ? 15.617 -7.612 -9.137 1.00 84.62 93 SER A O 1
ATOM 712 N N . GLU A 1 94 ? 15.721 -6.506 -7.200 1.00 83.38 94 GLU A N 1
ATOM 713 C CA . GLU A 1 94 ? 14.284 -6.205 -7.157 1.00 83.38 94 GLU A CA 1
ATOM 714 C C . GLU A 1 94 ? 13.889 -5.217 -8.258 1.00 83.38 94 GLU A C 1
ATOM 716 O O . GLU A 1 94 ? 12.839 -5.363 -8.885 1.00 83.38 94 GLU A O 1
ATOM 721 N N . THR A 1 95 ? 14.745 -4.232 -8.544 1.00 86.06 95 THR A N 1
ATOM 722 C CA . THR A 1 95 ? 14.523 -3.348 -9.691 1.00 86.06 95 THR A CA 1
ATOM 723 C C . THR A 1 95 ? 14.611 -4.126 -11.009 1.00 86.06 95 THR A C 1
ATOM 725 O O . THR A 1 95 ? 13.881 -3.789 -11.941 1.00 86.06 95 THR A O 1
ATOM 728 N N . GLN A 1 96 ? 15.490 -5.134 -11.114 1.00 88.25 96 GLN A N 1
ATOM 729 C CA . GLN A 1 96 ? 15.603 -5.979 -12.313 1.00 88.25 96 GLN A CA 1
ATOM 730 C C . GLN A 1 96 ? 14.346 -6.824 -12.509 1.00 88.25 96 GLN A C 1
ATOM 732 O O . GLN A 1 96 ? 13.709 -6.707 -13.551 1.00 88.25 96 GLN A O 1
ATOM 737 N N . GLU A 1 97 ? 13.918 -7.544 -11.471 1.00 87.69 97 GLU A N 1
ATOM 738 C CA . GLU A 1 97 ? 12.665 -8.307 -11.469 1.00 87.69 97 GLU A CA 1
ATOM 739 C C . GLU A 1 97 ? 11.459 -7.429 -11.839 1.00 87.69 97 GLU A C 1
ATOM 741 O O . GLU A 1 97 ? 10.568 -7.852 -12.575 1.00 87.69 97 GLU A O 1
ATOM 746 N N . PHE A 1 98 ? 11.428 -6.178 -11.369 1.00 88.69 98 PHE A N 1
ATOM 747 C CA . PHE A 1 98 ? 10.364 -5.245 -11.725 1.00 88.69 98 PHE A CA 1
ATOM 748 C C . PHE A 1 98 ? 10.390 -4.838 -13.205 1.00 88.69 98 PHE A C 1
ATOM 750 O O . PHE A 1 98 ? 9.323 -4.755 -13.813 1.00 88.69 98 PHE A O 1
ATOM 757 N N . LEU A 1 99 ? 11.561 -4.593 -13.805 1.00 90.50 99 LEU A N 1
ATOM 758 C CA . LEU A 1 99 ? 11.638 -4.320 -15.246 1.00 90.50 99 LEU A CA 1
ATOM 759 C C . LEU A 1 99 ? 11.228 -5.543 -16.068 1.00 90.50 99 LEU A C 1
ATOM 761 O O . LEU A 1 99 ? 10.432 -5.400 -16.996 1.00 90.50 99 LEU A O 1
ATOM 765 N N . ASP A 1 100 ? 11.691 -6.730 -15.676 1.00 90.81 100 ASP A N 1
ATOM 766 C CA . ASP A 1 100 ? 11.354 -7.991 -16.342 1.00 90.81 100 ASP A CA 1
ATOM 767 C C . ASP A 1 100 ? 9.839 -8.263 -16.291 1.00 90.81 100 ASP A C 1
ATOM 769 O O . ASP A 1 100 ? 9.271 -8.860 -17.211 1.00 90.81 100 ASP A O 1
ATOM 773 N N . SER A 1 101 ? 9.160 -7.755 -15.252 1.00 91.69 101 SER A N 1
ATOM 774 C CA . SER A 1 101 ? 7.715 -7.911 -15.077 1.00 91.69 101 SER A CA 1
ATOM 775 C C . SER A 1 101 ? 6.840 -7.119 -16.065 1.00 91.69 101 SER A C 1
ATOM 777 O O . SER A 1 101 ? 5.629 -7.345 -16.140 1.00 91.69 101 SER A O 1
ATOM 779 N N . TYR A 1 102 ? 7.421 -6.199 -16.849 1.00 92.38 102 TYR A N 1
ATOM 780 C CA . TYR A 1 102 ? 6.696 -5.512 -17.931 1.00 92.38 102 TYR A CA 1
ATOM 781 C C . TYR A 1 102 ? 6.351 -6.45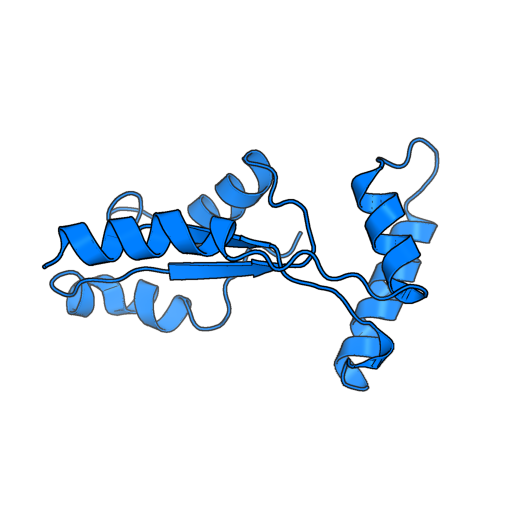9 -19.075 1.00 92.38 102 TYR A C 1
ATOM 783 O O . TYR A 1 102 ? 5.269 -6.349 -19.654 1.00 92.38 102 TYR A O 1
ATOM 791 N N . ASP A 1 103 ? 7.267 -7.374 -19.377 1.00 93.81 103 ASP A N 1
ATOM 792 C CA . ASP A 1 103 ? 7.136 -8.330 -20.471 1.00 93.81 103 ASP A CA 1
ATOM 793 C C . ASP A 1 103 ? 6.614 -9.683 -19.958 1.00 93.81 103 ASP A C 1
ATOM 795 O O . ASP A 1 103 ? 5.881 -10.375 -20.665 1.00 93.81 103 ASP A O 1
ATOM 799 N N . ASN A 1 104 ? 6.904 -10.015 -18.693 1.00 93.31 104 ASN A N 1
ATOM 800 C CA . ASN A 1 104 ? 6.497 -11.261 -18.046 1.00 93.31 104 ASN A CA 1
ATOM 801 C C . ASN A 1 104 ? 5.616 -10.974 -16.820 1.00 93.31 104 ASN A C 1
ATOM 803 O O . ASN A 1 104 ? 6.145 -10.653 -15.758 1.00 93.31 104 ASN A O 1
ATOM 807 N N . PRO A 1 105 ? 4.281 -11.095 -16.916 1.00 92.12 105 PRO A N 1
ATOM 808 C CA . PRO A 1 105 ? 3.405 -10.902 -15.768 1.00 92.12 105 PRO A CA 1
ATOM 809 C C . PRO A 1 105 ? 3.821 -11.765 -14.571 1.00 92.12 105 PRO A C 1
ATOM 811 O O . PRO A 1 105 ? 4.118 -12.950 -14.722 1.00 92.12 105 PRO A O 1
ATOM 814 N N . VAL A 1 106 ? 3.802 -11.177 -13.378 1.00 92.06 106 VAL A N 1
ATOM 815 C CA . VAL A 1 106 ? 4.153 -11.850 -12.121 1.00 92.06 106 VAL A CA 1
ATOM 816 C C . VAL A 1 106 ? 2.968 -11.850 -11.170 1.00 92.06 106 VAL A C 1
ATOM 818 O O . VAL A 1 106 ? 2.237 -10.863 -11.072 1.00 92.06 106 VAL A O 1
ATOM 821 N N . ASP A 1 107 ? 2.800 -12.939 -10.428 1.00 92.88 107 ASP A N 1
ATOM 822 C CA . ASP A 1 107 ? 1.820 -13.045 -9.354 1.00 92.88 107 ASP A CA 1
ATOM 823 C C . ASP A 1 107 ? 2.504 -13.557 -8.085 1.00 92.88 107 ASP A C 1
ATOM 825 O O . ASP A 1 107 ? 3.008 -14.677 -8.034 1.00 92.88 107 ASP A O 1
ATOM 829 N N . PHE A 1 108 ? 2.546 -12.701 -7.066 1.00 90.44 108 PHE A N 1
ATOM 830 C CA . PHE A 1 108 ? 3.097 -13.020 -5.750 1.00 90.44 108 PHE A CA 1
ATOM 831 C C . PHE A 1 108 ? 2.008 -13.132 -4.679 1.00 90.44 108 PHE A C 1
ATOM 833 O O . PHE A 1 108 ? 2.321 -13.115 -3.485 1.00 90.44 108 PHE A O 1
ATOM 840 N N . THR A 1 109 ? 0.736 -13.182 -5.081 1.00 91.31 109 THR A N 1
ATOM 841 C CA . THR A 1 109 ? -0.374 -13.276 -4.138 1.00 91.31 109 THR A CA 1
ATOM 842 C C . THR A 1 109 ? -0.304 -14.588 -3.365 1.00 91.31 109 THR A C 1
ATOM 844 O O . THR A 1 109 ? -0.150 -15.676 -3.913 1.00 91.31 109 THR A O 1
ATOM 847 N N . ASP A 1 110 ? -0.396 -14.481 -2.043 1.00 92.81 110 ASP A N 1
ATOM 848 C CA . ASP A 1 110 ? -0.334 -15.630 -1.150 1.00 92.81 110 ASP A CA 1
ATOM 849 C C . ASP A 1 110 ? -1.182 -15.343 0.092 1.00 92.81 110 ASP A C 1
ATOM 851 O O . ASP A 1 110 ? -1.093 -14.270 0.701 1.00 92.81 110 ASP A O 1
ATOM 855 N N . LYS A 1 111 ? -2.006 -16.319 0.488 1.00 92.12 111 LYS A N 1
ATOM 856 C CA . LYS A 1 111 ? -2.865 -16.231 1.677 1.00 92.12 111 LYS A CA 1
ATOM 857 C C . LYS A 1 111 ? -2.063 -16.017 2.962 1.00 92.12 111 LYS A C 1
ATOM 859 O O . LYS A 1 111 ? -2.604 -15.474 3.922 1.00 92.12 111 LYS A O 1
ATOM 864 N N . LYS A 1 112 ? -0.775 -16.371 2.996 1.00 92.69 112 LYS A N 1
ATOM 865 C CA . LYS A 1 112 ? 0.082 -16.083 4.155 1.00 92.69 112 LYS A CA 1
ATOM 866 C C . LYS A 1 112 ? 0.179 -14.586 4.460 1.00 92.69 112 LYS A C 1
ATOM 868 O O . LYS A 1 112 ? 0.316 -14.224 5.621 1.00 92.69 112 LYS A O 1
ATOM 873 N N . TYR A 1 113 ? 0.070 -13.713 3.452 1.00 90.94 113 TYR A N 1
ATOM 874 C CA . TYR A 1 113 ? 0.206 -12.268 3.654 1.00 90.94 113 TYR A CA 1
ATOM 875 C C . TYR A 1 113 ? -1.019 -11.630 4.317 1.00 90.94 113 TYR A C 1
ATOM 877 O O . TYR A 1 113 ? -0.874 -10.626 5.009 1.00 90.94 113 TYR A O 1
ATOM 885 N N . ILE A 1 114 ? -2.211 -12.218 4.156 1.00 93.81 114 ILE A N 1
ATOM 886 C CA . ILE A 1 114 ? -3.428 -11.732 4.823 1.00 93.81 114 ILE A CA 1
ATOM 887 C C . ILE A 1 114 ? -3.593 -12.320 6.234 1.00 93.81 114 ILE A C 1
ATOM 889 O O . ILE A 1 114 ? -4.343 -11.775 7.040 1.00 93.81 114 ILE A O 1
ATOM 893 N N . ALA A 1 115 ? -2.882 -13.403 6.569 1.00 94.75 115 ALA A N 1
ATOM 894 C CA . ALA A 1 115 ? -3.019 -14.079 7.861 1.00 94.75 115 ALA A CA 1
ATOM 895 C C . ALA A 1 115 ? -2.794 -13.153 9.079 1.00 94.75 115 ALA A C 1
ATOM 897 O O . ALA A 1 115 ? -3.672 -13.140 9.945 1.00 94.75 115 ALA A O 1
ATOM 898 N N . PRO A 1 116 ? -1.747 -12.297 9.133 1.00 94.00 116 PRO A N 1
ATOM 899 C CA . PRO A 1 116 ? -1.550 -11.378 10.259 1.00 94.00 116 PRO A CA 1
ATOM 900 C C . PRO A 1 116 ? -2.695 -10.371 10.430 1.00 94.00 116 PRO A C 1
ATOM 902 O O . PRO A 1 116 ? -3.047 -10.002 11.548 1.00 94.00 116 PRO A O 1
ATOM 905 N N . LEU A 1 117 ? -3.312 -9.945 9.322 1.00 94.94 117 LEU A N 1
ATOM 906 C CA . LEU A 1 117 ? -4.472 -9.056 9.353 1.00 94.94 117 LEU A CA 1
ATOM 907 C C . LEU A 1 117 ? -5.688 -9.771 9.951 1.00 94.94 117 LEU A C 1
ATOM 909 O O . LEU A 1 117 ? -6.399 -9.197 10.774 1.00 94.94 117 LEU A O 1
ATOM 913 N N . ILE A 1 118 ? -5.930 -11.024 9.559 1.00 95.19 118 ILE A N 1
ATOM 914 C CA . ILE A 1 118 ? -7.042 -11.826 10.091 1.00 95.19 118 ILE A CA 1
ATOM 915 C C . ILE A 1 118 ? -6.857 -12.069 11.591 1.00 95.19 118 ILE A C 1
ATOM 917 O O . ILE A 1 118 ? -7.820 -11.971 12.350 1.00 95.19 118 ILE A O 1
ATOM 921 N N . GLU A 1 119 ? -5.635 -12.369 12.028 1.00 95.88 119 GLU A N 1
ATOM 922 C CA . GLU A 1 119 ? -5.310 -12.515 13.448 1.00 95.88 119 GLU A CA 1
ATOM 923 C C . GLU A 1 119 ? -5.583 -11.232 14.231 1.00 95.88 119 GLU A C 1
ATOM 925 O O . GLU A 1 119 ? -6.155 -11.296 15.317 1.00 95.88 119 GLU A O 1
ATOM 930 N N . GLU A 1 120 ? -5.247 -10.070 13.672 1.00 94.94 120 GLU A N 1
ATOM 931 C CA . GLU A 1 120 ? -5.543 -8.787 14.305 1.00 94.94 120 GLU A CA 1
ATOM 932 C C . GLU A 1 120 ? -7.049 -8.544 14.443 1.00 94.94 120 GLU A C 1
ATOM 934 O O . GLU A 1 120 ? -7.513 -8.160 15.514 1.00 94.94 120 GLU A O 1
ATOM 939 N N . ILE A 1 121 ? -7.834 -8.859 13.407 1.00 94.75 121 ILE A N 1
ATOM 940 C CA . ILE A 1 121 ? -9.300 -8.771 13.472 1.00 94.75 121 ILE A CA 1
ATOM 941 C C . ILE A 1 121 ? -9.859 -9.708 14.549 1.00 94.75 121 ILE A C 1
ATOM 943 O O . ILE A 1 121 ? -10.772 -9.326 15.276 1.00 94.75 121 ILE A O 1
ATOM 947 N N . ARG A 1 122 ? -9.319 -10.922 14.692 1.00 95.38 122 ARG A N 1
ATOM 948 C CA . ARG A 1 122 ? -9.791 -11.885 15.702 1.00 95.38 122 ARG A CA 1
ATOM 949 C C . ARG A 1 122 ? -9.589 -11.399 17.135 1.00 95.38 122 ARG A C 1
ATOM 951 O O . ARG A 1 122 ? -10.408 -11.736 17.976 1.00 95.38 122 ARG A O 1
ATOM 958 N N . LYS A 1 123 ? -8.565 -10.582 17.413 1.00 93.19 123 LYS A N 1
ATOM 959 C CA . LYS A 1 123 ? -8.358 -9.962 18.741 1.00 93.19 123 LYS A CA 1
ATOM 960 C C . LYS A 1 123 ? -9.433 -8.934 19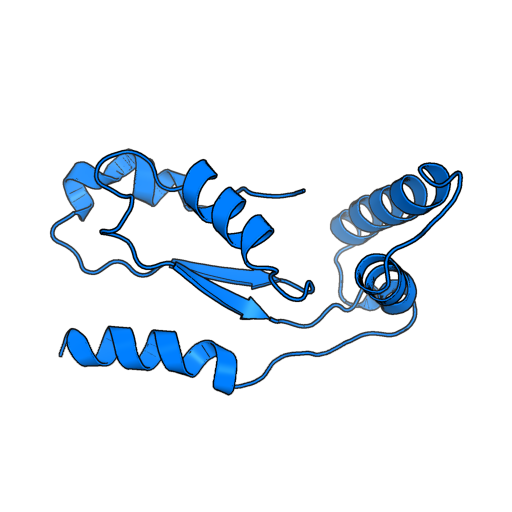.097 1.00 93.19 123 LYS A C 1
ATOM 962 O O . LYS A 1 123 ? -9.494 -8.469 20.230 1.00 93.19 123 LYS A O 1
ATOM 967 N N . TRP A 1 124 ? -10.219 -8.500 18.115 1.00 88.38 124 TRP A N 1
ATOM 968 C CA . TRP A 1 124 ? -11.285 -7.530 18.306 1.00 88.38 124 TRP A CA 1
ATOM 969 C C . TRP A 1 124 ? -12.644 -8.177 18.581 1.00 88.38 124 TRP A C 1
ATOM 971 O O . TRP A 1 124 ? -13.575 -7.439 18.914 1.00 88.38 124 TRP A O 1
ATOM 981 N N . CYS A 1 125 ? -12.777 -9.485 18.380 1.00 71.56 125 CYS A N 1
ATOM 982 C CA . CYS A 1 125 ? -13.956 -10.263 18.748 1.00 71.56 125 CYS A CA 1
ATOM 983 C C . CYS A 1 125 ? -13.864 -10.676 20.217 1.00 71.56 125 CYS A C 1
ATOM 985 O O . CYS A 1 125 ? -14.920 -10.606 20.879 1.00 71.56 125 CYS A O 1
#

Secondary structure (DSSP, 8-state):
---PPTTHHHHHTTHHHHTTS---EEEEESS---HHHHHHHHHHH--GGGTTTS-EEEEE--B-STTS-HHHHHHHHHHHHHHHHT-SS---HHHHHHHHTTTS-B----GGGTHHHHHHHHTT-

Radius of gyration: 17.09 Å; Cα contacts (8 Å, |Δi|>4): 99; chains: 1; bounding box: 41×30×40 Å

Sequence (125 aa):
HAVGIKGLKLITGNYDKLKTRKIIVFGVGASSGKSNDLKKVVEHNFKGEMAGKIPFFYCRGGFNFQSLSLLDKAMMSALKTKIEMSKKSGMDSETQEFLDSYDNPVDFTDKKYIAPLIEEIRKWC

Solvent-accessible surface area (backbone atoms only — not comparable to full-atom values): 7661 Å² total; per-residue (Å²): 134,91,50,80,62,87,72,47,63,65,53,64,76,40,34,91,82,44,69,87,55,92,60,78,46,74,48,74,41,64,57,93,64,54,68,72,59,49,48,51,27,47,62,71,68,36,61,75,80,43,49,88,65,50,55,75,46,68,33,45,28,50,42,49,52,82,80,45,52,74,68,53,42,54,55,50,48,54,49,52,51,50,58,62,70,71,61,90,74,85,84,53,68,68,62,49,55,54,60,53,23,60,85,44,67,43,78,56,67,51,73,74,50,51,45,67,57,54,54,55,56,56,76,73,109

Foldseek 3Di:
DDLDDPPLCVCQVCVVVCLVDQAEEEEEEQFPPPVVSVVSSCPVRADDPRRPSHHYAYFYFKDALVPDDPVVNVVVVVVLVCLVVVDPDDDDPRVVVVNVCHVPIDGPGDPVRCVVVVVVVVVVD